Protein AF-A0A530RGD7-F1 (afdb_monomer)

Foldseek 3Di:
DPDDDDDQQDDDDDDDPPDDPVVVCVVLCCCDVCFVVVLVVQCVDPVSVVCPPPTGDSDDDQVSCVVVCVVCVVVVRNPPDTPDD

Structure (mmCIF, N/CA/C/O backbone):
data_AF-A0A530RGD7-F1
#
_entry.id   AF-A0A530RGD7-F1
#
loop_
_atom_site.group_PDB
_atom_site.id
_atom_site.type_symbol
_atom_site.label_atom_id
_atom_site.label_alt_id
_atom_site.label_comp_id
_atom_site.label_asym_id
_atom_site.label_entity_id
_atom_site.label_seq_id
_atom_site.pdbx_PDB_ins_code
_atom_site.Cartn_x
_atom_site.Cartn_y
_atom_site.Cartn_z
_atom_site.occupancy
_atom_site.B_iso_or_equiv
_atom_site.auth_seq_id
_atom_site.auth_comp_id
_atom_site.auth_asym_id
_atom_site.auth_atom_id
_atom_site.pdbx_PDB_model_num
ATOM 1 N N . VAL A 1 1 ? 16.776 22.151 -1.767 1.00 77.56 1 VAL A N 1
ATOM 2 C CA . VAL A 1 1 ? 16.058 21.308 -2.754 1.00 77.56 1 VAL A CA 1
ATOM 3 C C . VAL A 1 1 ? 15.845 22.145 -4.003 1.00 77.56 1 VAL A C 1
ATOM 5 O O . VAL A 1 1 ? 15.339 23.247 -3.855 1.00 77.56 1 VAL A O 1
ATOM 8 N N . ILE A 1 2 ? 16.277 21.677 -5.180 1.00 88.69 2 ILE A N 1
ATOM 9 C CA . ILE A 1 2 ? 16.136 22.421 -6.454 1.00 88.69 2 ILE A CA 1
ATOM 10 C C . ILE A 1 2 ? 14.945 21.946 -7.300 1.00 88.69 2 ILE A C 1
ATOM 12 O O . ILE A 1 2 ? 14.417 22.711 -8.094 1.00 88.69 2 ILE A O 1
ATOM 16 N N . ALA A 1 3 ? 14.499 20.704 -7.094 1.00 87.88 3 ALA A N 1
ATOM 17 C CA . ALA A 1 3 ? 13.257 20.152 -7.623 1.00 87.88 3 ALA A CA 1
ATOM 18 C C . ALA A 1 3 ? 12.849 18.926 -6.789 1.00 87.88 3 ALA A C 1
ATOM 20 O O . ALA A 1 3 ? 13.701 18.279 -6.173 1.00 87.88 3 ALA A O 1
ATOM 21 N N . ARG A 1 4 ? 11.551 18.613 -6.778 1.00 88.81 4 ARG A N 1
ATOM 22 C CA . ARG A 1 4 ? 10.984 17.386 -6.203 1.00 88.81 4 ARG A CA 1
ATOM 23 C C . ARG A 1 4 ? 10.487 16.518 -7.356 1.00 88.81 4 ARG A C 1
ATOM 25 O O . ARG A 1 4 ? 9.817 17.028 -8.251 1.00 88.81 4 ARG A O 1
ATOM 32 N N . GLY A 1 5 ? 10.819 15.231 -7.334 1.00 84.75 5 GLY A N 1
ATOM 33 C CA . GLY A 1 5 ? 10.218 14.263 -8.249 1.00 84.75 5 GLY A CA 1
ATOM 34 C C . GLY A 1 5 ? 8.730 14.065 -7.956 1.00 84.75 5 GLY A C 1
ATOM 35 O O . GLY A 1 5 ? 8.224 14.489 -6.914 1.00 84.75 5 GLY A O 1
ATOM 36 N N . ARG A 1 6 ? 8.025 13.403 -8.873 1.00 87.25 6 ARG A N 1
ATOM 37 C CA . ARG A 1 6 ? 6.669 12.930 -8.591 1.00 87.25 6 ARG A CA 1
ATOM 38 C C . ARG A 1 6 ? 6.700 11.903 -7.458 1.00 87.25 6 ARG A C 1
ATOM 40 O O . ARG A 1 6 ? 7.672 11.159 -7.336 1.00 87.25 6 ARG A O 1
ATOM 47 N N . ASP A 1 7 ? 5.629 11.856 -6.675 1.00 86.88 7 ASP A N 1
ATOM 48 C CA . ASP A 1 7 ? 5.426 10.797 -5.694 1.00 86.88 7 ASP A CA 1
ATOM 49 C C . ASP A 1 7 ? 5.424 9.422 -6.373 1.00 86.88 7 ASP A C 1
ATOM 51 O O . ASP A 1 7 ? 4.885 9.244 -7.473 1.00 86.88 7 ASP A O 1
ATOM 55 N N . LEU A 1 8 ? 6.082 8.461 -5.728 1.00 87.00 8 LEU A N 1
ATOM 56 C CA . LEU A 1 8 ? 5.984 7.064 -6.124 1.00 87.00 8 LEU A CA 1
ATOM 57 C C . LEU A 1 8 ? 4.581 6.544 -5.777 1.00 87.00 8 LEU A C 1
ATOM 59 O O . LEU A 1 8 ? 3.967 7.048 -4.831 1.00 87.00 8 LEU A O 1
ATOM 63 N N . PRO A 1 9 ? 4.058 5.562 -6.532 1.00 87.75 9 PRO A N 1
ATOM 64 C CA . PRO A 1 9 ? 2.853 4.860 -6.112 1.00 87.75 9 PRO A CA 1
ATOM 65 C C . PRO A 1 9 ? 3.077 4.194 -4.747 1.00 87.75 9 PRO A C 1
ATOM 67 O O . PRO A 1 9 ? 4.214 3.950 -4.342 1.00 87.75 9 PRO A O 1
ATOM 70 N N . ASN A 1 10 ? 1.981 3.928 -4.038 1.00 87.75 10 ASN A N 1
ATOM 71 C CA . ASN A 1 10 ? 2.031 3.286 -2.726 1.00 87.75 10 ASN A CA 1
ATOM 72 C C . ASN A 1 10 ? 2.554 1.846 -2.820 1.00 87.75 10 ASN A C 1
ATOM 74 O O . ASN A 1 10 ? 2.515 1.228 -3.878 1.00 87.75 10 ASN A O 1
ATOM 78 N N . ASP A 1 11 ? 3.005 1.296 -1.696 1.00 87.44 11 ASP A N 1
ATOM 79 C CA . ASP A 1 11 ? 3.352 -0.122 -1.620 1.00 87.44 11 ASP A CA 1
ATOM 80 C C . ASP A 1 11 ? 2.094 -1.007 -1.711 1.00 87.44 11 ASP A C 1
ATOM 82 O O . ASP A 1 11 ? 1.010 -0.627 -1.253 1.00 87.44 11 ASP A O 1
ATOM 86 N N . ILE A 1 12 ? 2.246 -2.215 -2.266 1.00 88.25 12 ILE A N 1
ATOM 87 C CA . ILE A 1 12 ? 1.164 -3.204 -2.409 1.00 88.25 12 ILE A CA 1
ATOM 88 C C . ILE A 1 12 ? 1.308 -4.377 -1.447 1.00 88.25 12 ILE A C 1
ATOM 90 O O . ILE A 1 12 ? 2.407 -4.846 -1.152 1.00 88.25 12 ILE A O 1
ATOM 94 N N . LEU A 1 13 ? 0.163 -4.915 -1.031 1.00 89.62 13 LEU A N 1
ATOM 95 C CA . LEU A 1 13 ? 0.070 -6.235 -0.418 1.00 89.62 13 LEU A CA 1
ATOM 96 C C . LEU A 1 13 ? -0.310 -7.246 -1.501 1.00 89.62 13 LEU A C 1
ATOM 98 O O . LEU A 1 13 ? -1.365 -7.127 -2.119 1.00 89.62 13 LEU A O 1
ATOM 102 N N . VAL A 1 14 ? 0.544 -8.243 -1.723 1.00 89.12 14 VAL A N 1
ATOM 103 C CA . VAL A 1 14 ? 0.329 -9.284 -2.737 1.00 89.12 14 VAL A CA 1
ATOM 104 C C . VAL A 1 14 ? -0.023 -10.594 -2.049 1.00 89.12 14 VAL A C 1
ATOM 106 O O . VAL A 1 14 ? 0.680 -11.042 -1.143 1.00 89.12 14 VAL A O 1
ATOM 109 N N . ALA A 1 15 ? 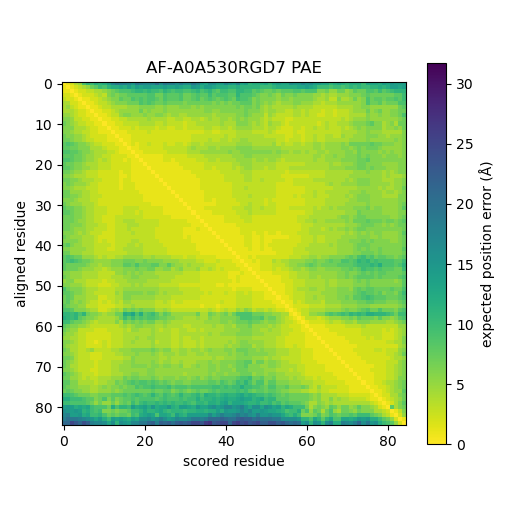-1.112 -11.221 -2.488 1.00 90.56 15 ALA A N 1
ATOM 110 C CA . ALA A 1 15 ? -1.487 -12.555 -2.045 1.00 90.56 15 ALA A CA 1
ATOM 111 C C . ALA A 1 15 ? -0.876 -13.624 -2.964 1.00 90.56 15 ALA A C 1
ATOM 113 O O . ALA A 1 15 ? -0.735 -13.421 -4.169 1.00 90.56 15 ALA A O 1
ATOM 114 N N . ARG A 1 16 ? -0.531 -14.786 -2.396 1.00 92.50 16 ARG A N 1
ATOM 115 C CA . ARG A 1 16 ? -0.137 -15.967 -3.184 1.00 92.50 16 ARG A CA 1
ATOM 116 C C . ARG A 1 16 ? -1.307 -16.435 -4.059 1.00 92.50 16 ARG A C 1
ATOM 118 O O . ARG A 1 16 ? -2.454 -16.366 -3.627 1.00 92.50 16 ARG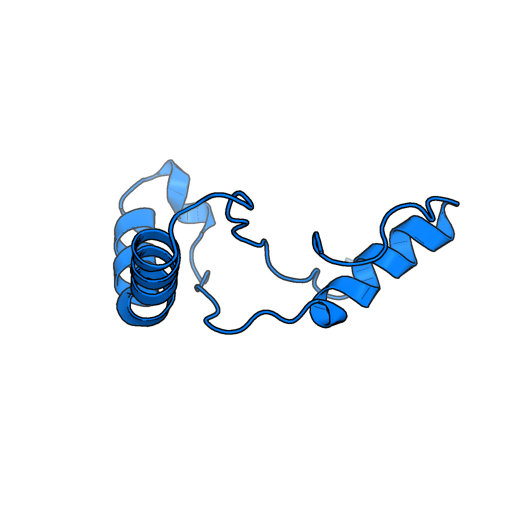 A O 1
ATOM 125 N N . LYS A 1 17 ? -1.002 -16.961 -5.250 1.00 90.19 17 LYS A N 1
ATOM 126 C CA . LYS A 1 17 ? -1.996 -17.374 -6.261 1.00 90.19 17 LYS A 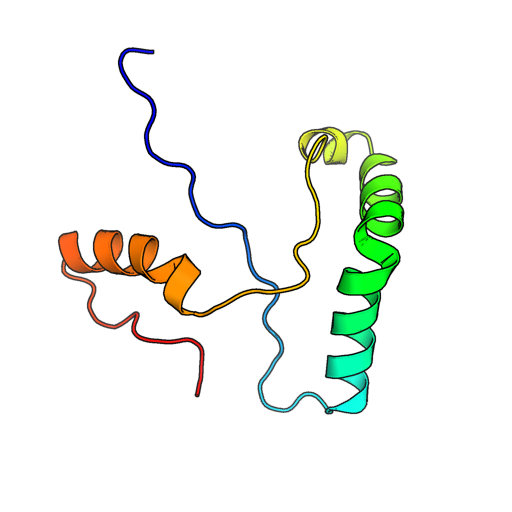CA 1
ATOM 127 C C . LYS A 1 17 ? -2.984 -18.440 -5.773 1.00 90.19 17 LYS A C 1
ATOM 129 O O . LYS A 1 17 ? -4.117 -18.475 -6.225 1.00 90.19 17 LYS A O 1
ATOM 134 N N . ASP A 1 18 ? -2.552 -19.309 -4.871 1.00 94.06 18 ASP A N 1
ATOM 135 C CA . ASP A 1 18 ? -3.300 -20.462 -4.361 1.00 94.06 18 ASP A CA 1
ATOM 136 C C . ASP A 1 18 ? -3.801 -20.264 -2.919 1.00 94.06 18 ASP A C 1
ATOM 138 O O . ASP A 1 18 ? -4.062 -21.230 -2.201 1.00 94.06 18 ASP A O 1
ATOM 142 N N . ILE A 1 19 ? -3.919 -19.011 -2.468 1.00 95.81 19 ILE A N 1
ATOM 143 C CA . ILE A 1 19 ? -4.671 -18.701 -1.251 1.00 95.81 19 ILE A CA 1
ATOM 144 C C . ILE A 1 19 ? -6.155 -18.987 -1.499 1.00 95.81 19 ILE A C 1
ATOM 146 O O . ILE A 1 19 ? -6.654 -18.780 -2.601 1.00 95.81 19 ILE A O 1
ATOM 150 N N . SER A 1 20 ? -6.875 -19.449 -0.483 1.00 97.56 20 SER A N 1
ATOM 151 C CA . SER A 1 20 ? -8.319 -19.612 -0.607 1.00 97.56 20 SER A CA 1
ATOM 152 C C . SER A 1 20 ? -9.028 -18.253 -0.667 1.00 97.56 20 SER A C 1
ATOM 154 O O . SER A 1 20 ? -8.619 -17.288 -0.009 1.00 97.56 20 SER A O 1
ATOM 156 N N . ASP A 1 21 ? -10.113 -18.184 -1.441 1.00 96.00 21 ASP A N 1
ATOM 157 C CA . ASP A 1 21 ? -10.878 -16.948 -1.658 1.00 96.00 21 ASP A CA 1
ATOM 158 C C . ASP A 1 21 ? -11.416 -16.354 -0.352 1.00 96.00 21 ASP A C 1
ATOM 160 O O . ASP A 1 21 ? -11.439 -15.136 -0.176 1.00 96.00 21 ASP A O 1
ATOM 164 N N . ASP A 1 22 ? -11.817 -17.206 0.594 1.00 97.88 22 ASP A N 1
ATOM 165 C CA . ASP A 1 22 ? -12.324 -16.781 1.898 1.00 97.88 22 ASP A CA 1
ATOM 166 C C . ASP A 1 22 ? -11.250 -16.040 2.708 1.00 97.88 22 ASP A C 1
ATOM 168 O O . ASP A 1 22 ? -11.522 -14.986 3.287 1.00 97.88 22 ASP A O 1
ATOM 172 N N . VAL A 1 23 ? -10.013 -16.541 2.700 1.00 96.94 23 VAL A N 1
ATOM 173 C CA . VAL A 1 23 ? -8.877 -15.901 3.365 1.00 96.94 23 VAL A CA 1
ATOM 174 C C . VAL A 1 23 ? -8.506 -14.614 2.638 1.00 96.94 23 VAL A C 1
ATOM 176 O O . VAL A 1 23 ? -8.313 -13.591 3.299 1.00 96.94 23 VAL A O 1
ATOM 179 N N . PHE A 1 24 ? -8.459 -14.626 1.302 1.00 94.44 24 PHE A N 1
ATOM 180 C CA . PHE A 1 24 ? -8.173 -13.428 0.511 1.00 94.44 24 PHE A CA 1
ATOM 181 C C . PHE A 1 24 ? -9.165 -12.302 0.815 1.00 94.44 24 PHE A C 1
ATOM 183 O O . PHE A 1 24 ? -8.760 -11.203 1.202 1.00 94.44 24 PHE A O 1
ATOM 190 N N . VAL A 1 25 ? -10.467 -12.587 0.709 1.00 94.50 25 VAL A N 1
ATOM 191 C CA . VAL A 1 25 ? -11.532 -11.613 0.968 1.00 94.50 25 VAL A CA 1
ATOM 192 C C . VAL A 1 25 ? -11.478 -11.133 2.411 1.00 94.50 25 VAL A C 1
ATOM 194 O O . VAL A 1 25 ? -11.553 -9.929 2.647 1.00 94.50 25 VAL A O 1
ATOM 197 N N . LYS A 1 26 ? -11.290 -12.036 3.379 1.00 96.06 26 LYS A N 1
ATOM 198 C CA . LYS A 1 26 ? -11.223 -11.672 4.798 1.00 96.06 26 LYS A CA 1
ATOM 199 C C . LYS A 1 26 ? -10.072 -10.712 5.093 1.00 96.06 26 LYS A C 1
ATOM 201 O O . LYS A 1 26 ? -10.278 -9.727 5.799 1.00 96.06 26 LYS A O 1
ATOM 206 N N . VAL A 1 27 ? -8.876 -10.983 4.568 1.00 94.12 27 VAL A N 1
ATOM 207 C CA . VAL A 1 27 ? -7.703 -10.124 4.784 1.00 94.12 27 VAL A CA 1
ATOM 208 C C . VAL A 1 27 ? -7.875 -8.793 4.057 1.00 94.12 27 VAL A C 1
ATOM 210 O O . VAL A 1 27 ? -7.735 -7.747 4.689 1.00 94.12 27 VAL A O 1
ATOM 213 N N . ARG A 1 28 ? -8.248 -8.809 2.770 1.00 92.56 28 ARG A N 1
ATOM 214 C CA . ARG A 1 28 ? -8.505 -7.590 1.987 1.00 92.56 28 ARG A CA 1
ATOM 215 C C . ARG A 1 28 ? -9.513 -6.682 2.691 1.00 92.56 28 ARG A C 1
ATOM 217 O O . ARG A 1 28 ? -9.255 -5.496 2.885 1.00 92.56 28 ARG A O 1
ATOM 224 N N . ASP A 1 29 ? -10.643 -7.243 3.114 1.00 93.88 29 ASP A N 1
ATOM 225 C CA . ASP A 1 29 ? -11.704 -6.494 3.781 1.00 93.88 29 ASP A CA 1
ATOM 226 C C . ASP A 1 29 ? -11.271 -5.967 5.152 1.00 93.88 29 ASP A C 1
ATOM 228 O O . ASP A 1 29 ? -11.688 -4.874 5.531 1.00 93.88 29 ASP A O 1
ATOM 232 N N . ALA A 1 30 ? -10.428 -6.698 5.890 1.00 94.12 30 ALA A N 1
ATOM 233 C CA . ALA A 1 30 ? -9.907 -6.230 7.170 1.00 94.12 30 ALA A CA 1
ATOM 234 C C . ALA A 1 30 ? -9.082 -4.944 7.008 1.00 94.12 30 ALA A C 1
ATOM 236 O O . ALA A 1 30 ? -9.297 -3.997 7.765 1.00 94.12 30 ALA A O 1
ATOM 237 N N . PHE A 1 31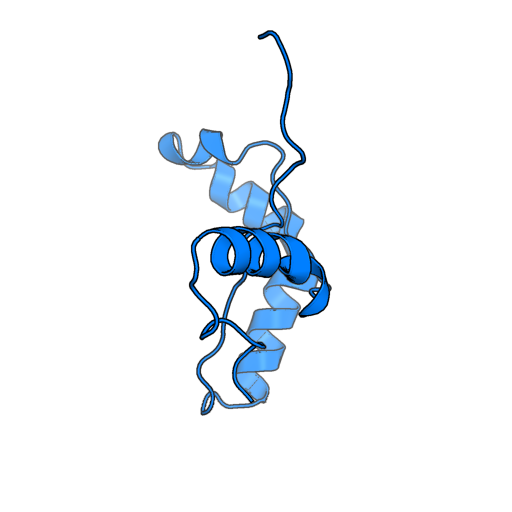 ? -8.200 -4.882 6.005 1.00 93.12 31 PHE A N 1
ATOM 238 C CA . PHE A 1 31 ? -7.439 -3.669 5.693 1.00 93.12 31 PHE A CA 1
ATOM 239 C C . PHE A 1 31 ? -8.335 -2.554 5.152 1.00 93.12 31 PHE A C 1
ATOM 241 O O . PHE A 1 31 ? -8.220 -1.410 5.593 1.00 93.12 31 PHE A O 1
ATOM 248 N N . ALA A 1 32 ? -9.262 -2.883 4.249 1.00 91.06 32 ALA A N 1
ATOM 249 C CA . ALA A 1 32 ? -10.113 -1.884 3.618 1.00 91.06 32 ALA A CA 1
ATOM 250 C C . ALA A 1 32 ? -11.098 -1.224 4.597 1.00 91.06 32 ALA A C 1
ATOM 252 O O . ALA A 1 32 ? -11.347 -0.024 4.516 1.00 91.06 32 ALA A O 1
ATOM 253 N N . LYS A 1 33 ? -11.653 -1.998 5.535 1.00 94.12 33 LYS A N 1
ATOM 254 C CA . LYS A 1 33 ? -12.676 -1.523 6.479 1.00 94.12 33 LYS A CA 1
ATOM 255 C C . LYS A 1 33 ? -12.079 -0.967 7.771 1.00 94.12 33 LYS A C 1
ATOM 257 O O . LYS A 1 33 ? -12.641 -0.034 8.333 1.00 94.12 33 LYS A O 1
ATOM 262 N N . ASN A 1 34 ? -10.938 -1.497 8.220 1.00 95.44 34 ASN A N 1
ATOM 263 C CA . ASN A 1 34 ? -10.350 -1.154 9.522 1.00 95.44 34 ASN A CA 1
ATOM 264 C C . ASN A 1 34 ? -8.989 -0.446 9.407 1.00 95.44 34 ASN A C 1
ATOM 266 O O . ASN A 1 34 ? -8.264 -0.343 10.396 1.00 95.44 34 ASN A O 1
ATOM 270 N N . GLY A 1 35 ? -8.623 0.067 8.227 1.00 93.25 35 GLY A N 1
ATOM 271 C CA . GLY A 1 35 ? -7.305 0.665 7.974 1.00 93.25 35 GLY A CA 1
ATOM 272 C C . GLY A 1 35 ? -6.897 1.748 8.979 1.00 93.25 35 GLY A C 1
ATOM 273 O O . GLY A 1 35 ? -5.748 1.785 9.415 1.00 93.25 35 GLY A O 1
ATOM 274 N N . ASN A 1 36 ? -7.841 2.579 9.430 1.00 93.81 36 ASN A N 1
ATOM 275 C CA . ASN A 1 36 ? -7.578 3.600 10.450 1.00 93.81 36 ASN A CA 1
ATOM 276 C C . ASN A 1 36 ? -7.219 2.999 11.817 1.00 93.81 36 ASN A C 1
ATOM 278 O O . ASN A 1 36 ? -6.356 3.526 12.515 1.00 93.81 36 ASN A O 1
ATOM 282 N N . GLU A 1 37 ? -7.877 1.913 12.219 1.00 96.31 37 GLU A N 1
ATOM 283 C CA . GLU A 1 37 ? -7.595 1.228 13.484 1.00 96.31 37 GLU A CA 1
ATOM 284 C C . GLU A 1 37 ? -6.258 0.492 13.419 1.00 96.31 37 GLU A C 1
ATOM 286 O O . GLU A 1 37 ? -5.448 0.605 14.338 1.00 96.31 37 GLU A O 1
ATOM 291 N N . LEU A 1 38 ? -5.984 -0.173 12.293 1.00 95.00 38 LEU A N 1
ATOM 292 C CA . LEU A 1 3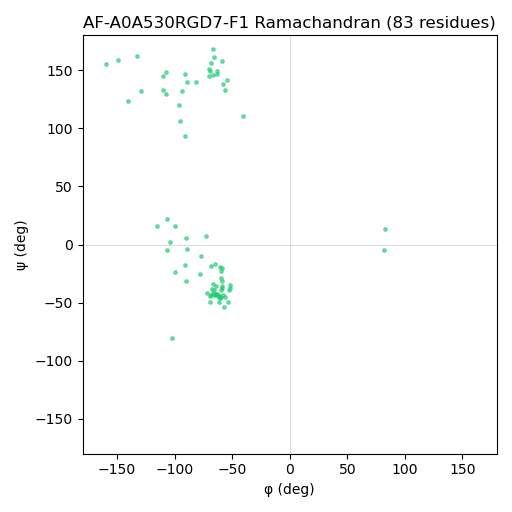8 ? -4.697 -0.812 12.029 1.00 95.00 38 LEU A CA 1
ATOM 293 C C . LEU A 1 38 ? -3.552 0.208 12.058 1.00 95.00 38 LEU A C 1
ATOM 295 O O . LEU A 1 38 ? -2.540 -0.029 12.711 1.00 95.00 38 LEU A O 1
ATOM 299 N N . MET A 1 39 ? -3.721 1.372 11.421 1.00 95.38 39 MET A N 1
ATOM 300 C CA . MET A 1 39 ? -2.711 2.433 11.443 1.00 95.38 39 MET A CA 1
ATOM 301 C C . MET A 1 39 ? -2.496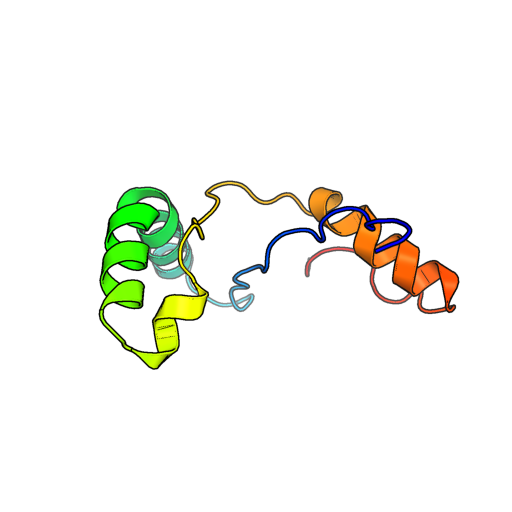 2.985 12.856 1.00 95.38 39 MET A C 1
ATOM 303 O O . MET A 1 39 ? -1.356 3.156 13.284 1.00 95.38 39 MET A O 1
ATOM 307 N N . LYS A 1 40 ? -3.568 3.201 13.631 1.00 96.25 40 LYS A N 1
ATOM 308 C CA . LYS A 1 40 ? -3.445 3.591 15.046 1.00 96.25 40 LYS A CA 1
ATOM 309 C C . LYS A 1 40 ? -2.654 2.560 15.848 1.00 96.25 40 LYS A C 1
ATOM 311 O O . LYS A 1 40 ? -1.792 2.952 16.628 1.00 96.25 40 LYS A O 1
ATOM 316 N N . ALA A 1 41 ? -2.917 1.269 15.641 1.00 96.44 41 ALA A N 1
ATOM 317 C CA . ALA A 1 41 ? -2.190 0.195 16.308 1.00 96.44 41 ALA A CA 1
ATOM 318 C C . ALA A 1 41 ? -0.702 0.179 15.918 1.00 96.44 41 ALA A C 1
ATOM 320 O O . ALA A 1 41 ? 0.152 0.082 16.797 1.00 96.44 41 ALA A O 1
ATOM 321 N N . ILE A 1 42 ? -0.374 0.354 14.632 1.00 94.94 42 ILE A N 1
ATOM 322 C CA . ILE A 1 42 ? 1.015 0.461 14.148 1.00 94.94 42 ILE A CA 1
ATOM 323 C C . ILE A 1 42 ? 1.751 1.595 14.870 1.00 94.94 42 ILE A C 1
ATOM 325 O O . ILE A 1 42 ? 2.861 1.391 15.363 1.00 94.94 42 ILE A O 1
ATOM 329 N N . LEU A 1 43 ? 1.110 2.758 15.005 1.00 97.12 43 LEU A N 1
ATOM 330 C CA . LEU A 1 43 ? 1.667 3.957 15.637 1.00 97.12 43 LEU A CA 1
ATOM 331 C C . LEU A 1 43 ? 1.788 3.876 17.169 1.00 97.12 43 LEU A C 1
ATOM 333 O O . LEU A 1 43 ? 2.137 4.874 17.797 1.00 97.12 43 LEU A O 1
ATOM 337 N N . THR A 1 44 ? 1.531 2.726 17.794 1.00 97.44 44 THR A N 1
ATOM 338 C CA . THR A 1 44 ? 1.820 2.535 19.226 1.00 97.44 44 THR A CA 1
ATOM 339 C C . THR A 1 44 ? 3.304 2.273 19.495 1.00 97.44 44 THR A C 1
ATOM 341 O O . THR A 1 44 ? 3.790 2.590 20.577 1.00 97.44 44 THR A O 1
ATOM 344 N N . GLY A 1 45 ? 4.038 1.735 18.513 1.00 95.62 45 GLY A N 1
ATOM 345 C CA . GLY A 1 45 ? 5.475 1.481 18.622 1.00 95.62 45 GLY A CA 1
ATOM 346 C C . GLY A 1 45 ? 6.316 2.731 18.353 1.00 95.62 45 GLY A C 1
ATOM 347 O O . GLY A 1 45 ? 6.031 3.490 17.421 1.00 95.62 45 GLY A O 1
ATOM 348 N N . GLU A 1 46 ? 7.380 2.928 19.133 1.00 95.75 46 GLU A N 1
ATOM 349 C CA . GLU A 1 46 ? 8.314 4.054 18.973 1.00 95.75 46 GLU A CA 1
ATOM 350 C C . GLU A 1 46 ? 9.002 4.031 17.594 1.00 95.75 46 GLU A C 1
ATOM 352 O O . GLU A 1 46 ? 8.980 5.021 16.863 1.00 95.75 46 GLU A O 1
ATOM 357 N N . ASP A 1 47 ? 9.470 2.863 17.151 1.00 95.81 47 ASP A N 1
ATOM 358 C CA . ASP A 1 47 ? 10.100 2.701 15.830 1.00 95.81 47 ASP A CA 1
ATOM 359 C C . ASP A 1 47 ? 9.121 2.868 14.654 1.00 95.81 47 ASP A C 1
ATOM 361 O O . ASP A 1 47 ? 9.513 3.124 13.510 1.00 95.81 47 ASP A O 1
ATOM 365 N N . ASN A 1 48 ? 7.820 2.752 14.925 1.00 96.75 48 ASN A N 1
ATOM 366 C CA . ASN A 1 48 ? 6.768 2.848 13.919 1.00 96.75 48 ASN A CA 1
ATOM 367 C C . ASN A 1 48 ? 6.263 4.280 13.715 1.00 96.75 48 ASN A C 1
ATOM 369 O O . ASN A 1 48 ? 5.465 4.515 12.808 1.00 96.75 48 ASN A O 1
ATOM 373 N N . GLN A 1 49 ? 6.744 5.264 14.487 1.00 97.12 49 GLN A N 1
ATOM 374 C CA . GLN A 1 49 ? 6.327 6.664 14.320 1.00 97.12 49 GLN A CA 1
ATOM 375 C C . GLN A 1 49 ? 6.651 7.222 12.922 1.00 97.12 49 GLN A C 1
ATOM 377 O O . GLN A 1 49 ? 6.017 8.186 12.491 1.00 97.12 49 GLN A O 1
ATOM 382 N N . LYS A 1 50 ? 7.577 6.593 12.183 1.00 94.25 50 LYS A N 1
ATOM 383 C CA . LYS A 1 50 ? 7.874 6.898 10.772 1.00 94.25 50 LYS A CA 1
ATOM 384 C C . LYS A 1 50 ? 6.674 6.737 9.828 1.00 94.25 50 LYS A C 1
ATOM 386 O O . LYS A 1 50 ? 6.685 7.316 8.751 1.00 94.25 50 LYS A O 1
ATOM 391 N N . PHE A 1 51 ? 5.645 5.987 10.227 1.00 93.81 51 PHE A N 1
ATOM 392 C CA . PHE A 1 51 ? 4.430 5.763 9.436 1.00 93.81 51 PHE A CA 1
ATOM 393 C C . PHE A 1 51 ? 3.321 6.797 9.697 1.00 93.81 51 PHE A C 1
ATOM 395 O O . PHE A 1 51 ? 2.210 6.656 9.186 1.00 93.81 51 PHE A O 1
ATOM 402 N N . LYS A 1 52 ? 3.578 7.843 10.497 1.00 95.12 52 LYS A N 1
ATOM 403 C CA . LYS A 1 52 ? 2.593 8.907 10.750 1.00 95.12 52 LYS A CA 1
ATOM 404 C C . LYS A 1 52 ? 2.119 9.549 9.448 1.00 95.12 52 LYS A C 1
ATOM 406 O O . LYS A 1 52 ? 2.925 9.933 8.609 1.00 95.12 52 LYS A O 1
ATOM 411 N N . GLY A 1 53 ? 0.803 9.705 9.320 1.00 91.19 53 GLY A N 1
ATOM 412 C CA . GLY A 1 53 ? 0.167 10.238 8.112 1.00 91.19 53 GLY A CA 1
ATOM 413 C C . GLY A 1 53 ? -0.036 9.203 7.001 1.00 91.19 53 GLY A C 1
ATOM 414 O O . GLY A 1 53 ? -0.674 9.526 6.003 1.00 91.19 53 GLY A O 1
ATOM 415 N N . GLY A 1 54 ? 0.452 7.971 7.176 1.00 90.81 54 GLY A N 1
ATOM 416 C CA . GLY A 1 54 ? 0.143 6.857 6.288 1.00 90.81 54 GLY A CA 1
ATOM 417 C C . GLY A 1 54 ? -1.317 6.419 6.398 1.00 90.81 54 GLY A C 1
ATOM 418 O O . GLY A 1 54 ? -1.977 6.612 7.421 1.00 90.81 54 GLY A O 1
ATOM 419 N N . PHE A 1 55 ? -1.816 5.793 5.338 1.00 90.12 55 PHE A N 1
ATOM 420 C CA . PHE A 1 55 ? -3.159 5.230 5.262 1.00 90.12 55 PHE A CA 1
ATOM 421 C C . PHE A 1 55 ? -3.155 4.007 4.342 1.00 90.12 55 PHE A C 1
ATOM 423 O O . PHE A 1 55 ? -2.268 3.850 3.505 1.00 90.12 55 PHE A O 1
ATOM 430 N N . PHE A 1 56 ? -4.151 3.140 4.503 1.00 90.81 56 PHE A N 1
ATOM 431 C CA . PHE A 1 56 ? -4.362 2.006 3.609 1.00 90.81 56 PHE A CA 1
ATOM 432 C C . PHE A 1 56 ? -5.351 2.399 2.515 1.00 90.81 56 PHE A C 1
ATOM 434 O O . PHE A 1 56 ? -6.406 2.967 2.802 1.00 90.81 56 PHE A O 1
ATOM 441 N N . LEU A 1 57 ? -5.006 2.093 1.266 1.00 86.25 57 LEU A N 1
ATOM 442 C CA . LEU A 1 57 ? -5.902 2.245 0.126 1.00 86.25 57 LEU A CA 1
ATOM 443 C C . LEU A 1 57 ? -6.720 0.974 -0.073 1.00 86.25 57 LEU A C 1
ATOM 445 O O . LEU A 1 57 ? -6.214 -0.137 0.068 1.00 86.25 57 LEU A O 1
ATOM 449 N N . THR A 1 58 ? -7.994 1.151 -0.405 1.00 80.50 58 THR A N 1
ATOM 450 C CA . THR A 1 58 ? -8.932 0.041 -0.615 1.00 80.50 58 THR A CA 1
ATOM 451 C C . THR A 1 58 ? -8.982 -0.433 -2.061 1.00 80.50 58 THR A C 1
ATOM 453 O O . THR A 1 58 ? -9.494 -1.516 -2.323 1.00 80.50 58 THR A O 1
ATOM 456 N N . ASP A 1 59 ? -8.496 0.391 -2.988 1.00 82.69 59 ASP A N 1
ATOM 457 C CA . ASP A 1 59 ? -8.491 0.128 -4.421 1.00 82.69 59 ASP A CA 1
ATOM 458 C C . ASP A 1 59 ? -7.078 0.350 -4.963 1.00 82.69 59 ASP A C 1
ATOM 460 O O . ASP A 1 59 ? -6.425 1.344 -4.632 1.00 82.69 59 ASP A O 1
ATOM 464 N N . VAL A 1 60 ? -6.603 -0.613 -5.745 1.00 85.00 60 VAL A N 1
ATOM 465 C CA . VAL A 1 60 ? -5.282 -0.620 -6.369 1.00 85.00 60 VAL A CA 1
ATOM 466 C C . VAL A 1 60 ? -5.457 -1.183 -7.766 1.00 85.00 60 VAL A C 1
ATOM 468 O O . VAL A 1 60 ? -5.936 -2.305 -7.933 1.00 85.00 60 VAL A O 1
ATOM 471 N N . ARG A 1 61 ? -5.041 -0.420 -8.775 1.00 87.94 61 ARG A N 1
ATOM 472 C CA . ARG A 1 61 ? -5.083 -0.848 -10.172 1.00 87.94 61 ARG A CA 1
ATOM 473 C C . ARG A 1 61 ? -3.666 -1.078 -10.660 1.00 87.94 61 ARG A C 1
ATOM 475 O O . ARG A 1 61 ? -2.757 -0.329 -10.313 1.00 87.94 61 ARG A O 1
ATOM 482 N N . ASP A 1 62 ? -3.483 -2.070 -11.523 1.00 88.06 62 ASP A N 1
ATOM 483 C CA . ASP A 1 62 ? -2.182 -2.330 -12.151 1.00 88.06 62 ASP A CA 1
ATOM 484 C C . ASP A 1 62 ? -1.600 -1.075 -12.832 1.00 88.06 62 ASP A C 1
ATOM 486 O O . ASP A 1 62 ? -0.424 -0.747 -12.662 1.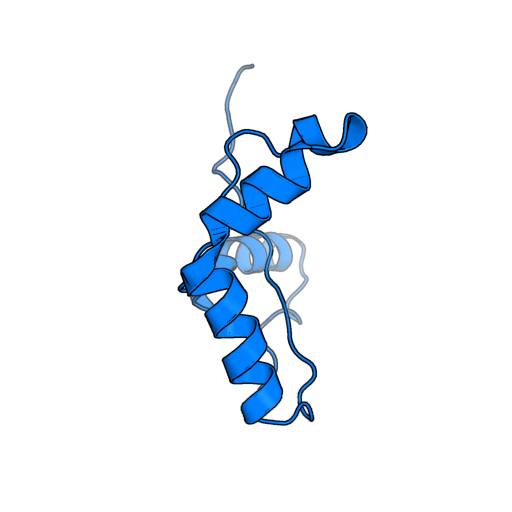00 88.06 62 ASP A O 1
ATOM 490 N N . SER A 1 63 ? -2.462 -0.282 -13.478 1.00 91.12 63 SER A N 1
ATOM 491 C CA . SER A 1 63 ? -2.092 0.978 -14.131 1.00 91.12 63 SER A CA 1
ATOM 492 C C . SER A 1 63 ? -1.479 2.024 -13.194 1.00 91.12 63 SER A C 1
ATOM 494 O O . SER A 1 63 ? -0.750 2.906 -13.645 1.00 91.12 63 SER A O 1
ATOM 496 N N . ASP A 1 64 ? -1.731 1.951 -11.882 1.00 89.94 64 ASP A N 1
ATOM 497 C CA . ASP A 1 64 ? -1.132 2.887 -10.924 1.00 89.94 64 ASP A CA 1
ATOM 498 C C . ASP A 1 64 ? 0.411 2.720 -10.862 1.00 89.94 64 ASP A C 1
ATOM 500 O O . ASP A 1 64 ? 1.127 3.638 -10.454 1.00 89.94 64 ASP A O 1
ATOM 504 N N . TYR A 1 65 ? 0.942 1.593 -11.363 1.00 90.62 65 TYR A N 1
ATOM 505 C CA . TYR A 1 65 ? 2.370 1.251 -11.401 1.00 90.62 65 TYR A CA 1
ATOM 506 C C . TYR A 1 65 ? 3.004 1.398 -12.790 1.00 90.62 65 TYR A C 1
ATOM 508 O O . TYR A 1 65 ? 4.214 1.190 -12.929 1.00 90.62 65 TYR A O 1
ATOM 516 N N . ASP A 1 66 ? 2.249 1.846 -13.804 1.00 90.56 66 ASP A N 1
ATOM 517 C CA . ASP A 1 66 ? 2.766 2.121 -15.157 1.00 90.56 66 ASP A CA 1
ATOM 518 C C . ASP A 1 66 ? 3.992 3.045 -15.125 1.00 90.56 66 ASP A C 1
ATOM 520 O O . ASP A 1 66 ? 4.933 2.896 -15.909 1.00 90.56 66 ASP A O 1
ATOM 524 N N . TYR A 1 67 ? 4.010 3.991 -14.182 1.00 90.00 67 TYR A N 1
ATOM 525 C CA . TYR A 1 67 ? 5.142 4.889 -13.985 1.00 90.00 67 TYR A CA 1
ATOM 526 C C . TYR A 1 67 ? 6.423 4.159 -13.618 1.00 90.00 67 TYR A C 1
ATOM 528 O O . TYR A 1 67 ? 7.463 4.388 -14.232 1.00 90.00 67 TYR A O 1
ATOM 536 N N . VAL A 1 68 ? 6.337 3.274 -12.630 1.00 89.19 68 VAL A N 1
ATOM 537 C CA . VAL A 1 68 ? 7.479 2.498 -12.161 1.00 89.19 68 VAL A CA 1
ATOM 538 C C . VAL A 1 68 ? 7.970 1.614 -13.304 1.00 89.19 68 VAL A C 1
ATOM 540 O O . VAL A 1 68 ? 9.162 1.611 -13.606 1.00 89.19 68 VAL A O 1
ATOM 543 N N . ARG A 1 69 ? 7.053 0.976 -14.043 1.00 90.69 69 ARG A N 1
ATOM 544 C CA . ARG A 1 69 ? 7.395 0.197 -15.243 1.00 90.69 69 ARG A CA 1
ATOM 545 C C . ARG A 1 69 ? 8.078 1.044 -16.318 1.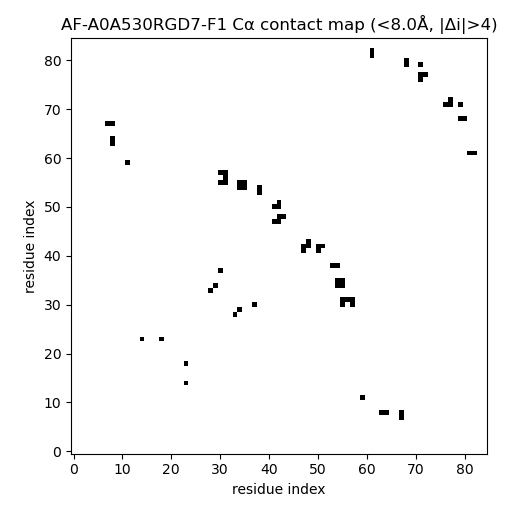00 90.69 69 ARG A C 1
ATOM 547 O O . ARG A 1 69 ? 9.050 0.596 -16.919 1.00 90.69 69 ARG A O 1
ATOM 554 N N . SER A 1 70 ? 7.656 2.293 -16.527 1.00 90.88 70 SER A N 1
ATOM 555 C CA . SER A 1 70 ? 8.328 3.205 -17.466 1.00 90.88 70 SER A CA 1
ATOM 556 C C . SER A 1 70 ? 9.766 3.552 -17.050 1.00 90.88 70 SER A C 1
ATOM 558 O O . SER A 1 70 ? 10.650 3.630 -17.906 1.00 90.88 70 SER A O 1
ATOM 560 N N . MET A 1 71 ? 10.029 3.688 -15.744 1.00 89.38 71 MET A N 1
ATOM 561 C CA . MET A 1 71 ? 11.375 3.937 -15.217 1.00 89.38 71 MET A CA 1
ATOM 562 C C . MET A 1 71 ? 12.298 2.741 -15.473 1.00 89.38 71 MET A C 1
ATOM 564 O O . MET A 1 71 ? 13.421 2.924 -15.937 1.00 89.38 71 MET A O 1
ATOM 568 N N . TYR A 1 72 ? 11.810 1.519 -15.247 1.00 91.00 72 TYR A N 1
ATOM 569 C CA . TYR A 1 72 ? 12.559 0.295 -15.546 1.00 91.00 72 TYR A CA 1
ATOM 570 C C . TYR A 1 72 ? 12.792 0.096 -17.051 1.00 91.00 72 TYR A C 1
ATOM 572 O O . TYR A 1 72 ? 13.916 -0.203 -17.454 1.00 91.00 72 TYR A O 1
ATOM 580 N N . ARG A 1 73 ? 11.789 0.370 -17.899 1.00 93.06 73 ARG A N 1
ATOM 581 C CA . ARG A 1 73 ? 11.962 0.351 -19.364 1.00 93.06 73 ARG A CA 1
ATOM 582 C C . ARG A 1 73 ? 13.042 1.325 -19.833 1.00 93.06 73 ARG A C 1
ATOM 584 O O . ARG A 1 73 ? 13.826 0.990 -20.712 1.00 93.06 73 ARG A O 1
ATOM 591 N N . THR A 1 74 ? 13.137 2.499 -19.207 1.00 91.94 74 THR A N 1
ATOM 592 C CA . THR A 1 74 ? 14.166 3.506 -19.533 1.00 91.94 74 THR A CA 1
ATOM 593 C C . THR A 1 74 ? 15.593 2.977 -19.339 1.00 91.94 74 THR A C 1
ATOM 595 O O . THR A 1 74 ? 16.499 3.402 -20.050 1.00 91.94 74 THR A O 1
ATOM 598 N N . ILE A 1 75 ? 15.799 2.027 -18.421 1.00 93.44 75 ILE A N 1
ATOM 599 C CA . ILE A 1 75 ? 17.102 1.383 -18.180 1.00 93.44 75 ILE A CA 1
ATOM 600 C C . ILE A 1 75 ? 17.232 0.00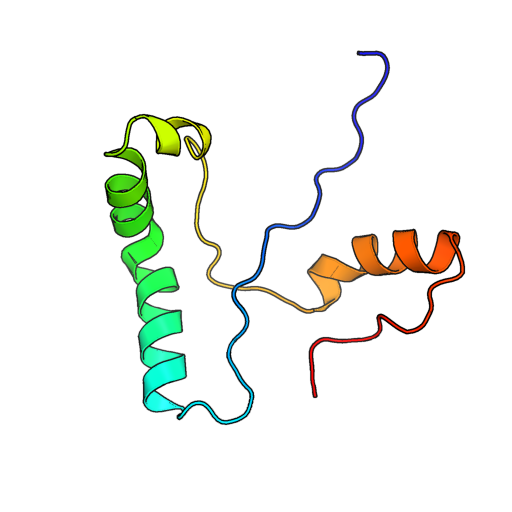3 -18.849 1.00 93.44 75 ILE A C 1
ATOM 602 O O . ILE A 1 75 ? 18.129 -0.762 -18.505 1.00 93.44 75 ILE A O 1
ATOM 606 N N . GLY A 1 76 ? 16.351 -0.322 -19.802 1.00 93.38 76 GLY A N 1
ATOM 607 C CA . GLY A 1 76 ? 16.398 -1.563 -20.584 1.00 93.38 76 GLY A CA 1
ATOM 608 C C . GLY A 1 76 ? 15.785 -2.788 -19.901 1.00 93.38 76 GLY A C 1
ATOM 609 O O . GLY A 1 76 ? 16.004 -3.908 -20.355 1.00 93.38 76 GLY A O 1
ATOM 610 N N . ILE A 1 77 ? 15.025 -2.609 -18.815 1.00 92.25 77 ILE A N 1
ATOM 611 C CA . ILE A 1 77 ? 14.312 -3.705 -18.146 1.00 92.25 77 ILE A CA 1
ATOM 612 C C . ILE A 1 77 ? 12.872 -3.759 -18.669 1.00 92.25 77 ILE A C 1
ATOM 614 O O . ILE A 1 77 ? 12.038 -2.927 -18.317 1.00 92.25 77 ILE A O 1
ATOM 618 N N . GLU A 1 78 ? 12.578 -4.767 -19.495 1.00 88.56 78 GLU A N 1
ATOM 619 C CA . GLU A 1 78 ? 11.268 -4.952 -20.150 1.00 88.56 78 GLU A CA 1
ATOM 620 C C . GLU A 1 78 ? 10.433 -6.103 -19.565 1.00 88.56 78 GLU A C 1
ATOM 622 O O . GLU A 1 78 ? 9.278 -6.292 -19.935 1.00 88.56 78 GLU A O 1
ATOM 627 N N . THR A 1 79 ? 10.987 -6.869 -18.624 1.00 85.81 79 THR A N 1
ATOM 628 C CA . THR A 1 79 ? 10.334 -8.059 -18.050 1.00 85.81 79 THR A CA 1
ATOM 629 C C . THR A 1 79 ? 9.241 -7.742 -17.022 1.00 85.81 79 THR A C 1
ATOM 631 O O . THR A 1 79 ? 8.510 -8.642 -16.618 1.00 85.81 79 THR A O 1
ATOM 634 N N . LEU A 1 80 ? 9.113 -6.481 -16.597 1.00 82.75 80 LEU A N 1
ATOM 635 C CA . LEU A 1 80 ? 8.090 -6.017 -15.655 1.00 82.75 80 LEU A CA 1
ATOM 636 C C . LEU A 1 80 ? 6.851 -5.544 -16.428 1.00 82.75 80 LEU A C 1
ATOM 638 O O . LEU A 1 80 ? 6.792 -4.394 -16.869 1.00 82.75 80 LEU A O 1
ATOM 642 N N . THR A 1 81 ? 5.885 -6.441 -16.616 1.00 76.25 81 THR A N 1
ATOM 643 C CA . THR A 1 81 ? 4.717 -6.234 -17.487 1.00 76.25 81 THR A CA 1
ATOM 644 C C . THR A 1 81 ? 3.461 -5.897 -16.696 1.00 76.25 81 THR A C 1
ATOM 646 O O . THR A 1 81 ? 3.159 -4.714 -16.572 1.00 76.25 81 THR A O 1
ATOM 649 N N . ASP A 1 82 ? 2.799 -6.901 -16.130 1.00 78.06 82 ASP A N 1
ATOM 650 C CA . ASP A 1 82 ? 1.541 -6.777 -15.393 1.00 78.06 82 ASP A CA 1
ATOM 651 C C . ASP A 1 82 ? 1.633 -7.556 -14.072 1.00 78.06 82 ASP A C 1
ATOM 653 O O . ASP A 1 82 ? 2.486 -8.440 -13.904 1.00 78.06 82 ASP A O 1
ATOM 657 N N . PHE A 1 83 ? 0.744 -7.258 -13.126 1.00 69.56 83 PHE A N 1
ATOM 658 C CA . PHE A 1 83 ? 0.536 -8.113 -11.965 1.00 69.56 83 PHE A CA 1
ATOM 659 C C . PHE A 1 83 ? 0.221 -9.551 -12.392 1.00 69.56 83 PHE A C 1
ATOM 661 O O . PHE A 1 83 ? -0.465 -9.792 -13.381 1.00 69.56 83 PHE A O 1
ATOM 668 N N . VAL A 1 84 ? 0.775 -10.503 -11.633 1.00 60.53 84 VAL A N 1
ATOM 669 C CA . VAL A 1 84 ? 0.722 -11.953 -11.871 1.00 60.53 84 VAL A CA 1
ATOM 670 C C . VAL A 1 84 ? -0.666 -12.392 -12.363 1.00 60.53 84 VAL A C 1
ATOM 672 O O . VAL A 1 84 ? -1.616 -12.382 -11.583 1.00 60.53 84 VAL A O 1
ATOM 675 N N . ASN A 1 85 ? -0.759 -12.803 -13.634 1.00 47.66 85 ASN A N 1
ATOM 676 C CA . ASN A 1 85 ? -1.936 -13.461 -14.220 1.00 47.66 85 ASN A CA 1
ATOM 677 C C . ASN A 1 85 ? -1.885 -14.985 -13.985 1.00 47.66 85 ASN A C 1
ATOM 679 O O . ASN A 1 85 ? -0.835 -15.627 -14.217 1.00 47.66 85 ASN A O 1
#

Radius of gyration: 16.36 Å; Cα contacts (8 Å, |Δi|>4): 36; chains: 1; bounding box: 30×43×40 Å

Secondary structure (DSSP, 8-state):
----PPPPPPP-----TTS-HHHHHHHHHHHHHHHHHHHHHHTTSSGGGGGTT----S---GGGGHHHHHHHHHTT-----SS--

Sequence (85 aa):
VIARGRDLPNDILVARKDISDDVFVKVRDAFAKNGNELMKAILTGEDNQKFKGGFFLTDVRDSDYDYVRSMYRTIGIETLTDFVN

Mean predicted aligned error: 4.93 Å

Solvent-accessible surface area (backbone atoms only — not comparable to full-atom values): 5706 Å² total; per-residue (Å²): 135,94,76,79,80,80,84,75,70,80,89,82,89,82,78,67,93,84,59,55,68,68,58,50,52,52,53,54,47,48,46,52,76,39,27,70,59,54,48,54,59,51,52,70,41,80,89,35,52,83,55,68,90,63,81,67,76,76,75,86,58,73,72,67,45,49,63,62,40,51,57,38,42,73,74,74,44,72,87,67,78,73,75,92,128

Nearest PDB structures (foldseek):
  7e34-assembly1_B-2  TM=2.578E-01  e=7.627E+00  Homo sapiens

pLDDT: mean 90.05, std 7.66, range [47.66, 97.88]